Protein AF-A0A2G4RF77-F1 (afdb_monomer_lite)

Organism: NCBI:txid65959

Foldseek 3Di:
DVVQLVPQPDPCFKDKDKDWDPDLDDDPPVVVVVVVVVCCLLPPPDDPQQWDKDWDWDNPVVTTMTMMMTTQAGRPPRDGRDSDDCVPCVVVPD

Sequence (94 aa):
VRELIDASPYAKKYTSGVLSFAEAELPPGQREQIMASFERVLMPGLDKDQYSILWVEHTDKGRLELNFLIPNTELLTGKRLQPYYDRADRPRID

pLDDT: mean 91.81, std 5.94, range [57.75, 97.5]

InterPro domains:
  IPR005094 MobA/VirD2-like, nuclease domain [PF03432] (12-87)

Structure (mmCIF, N/CA/C/O backbone):
data_AF-A0A2G4RF77-F1
#
_entry.id   AF-A0A2G4RF77-F1
#
loop_
_atom_site.group_PDB
_atom_site.id
_atom_site.type_symbol
_atom_site.label_atom_id
_atom_site.label_alt_id
_atom_site.label_comp_id
_atom_site.label_asym_id
_atom_site.label_entity_id
_atom_site.label_seq_id
_atom_site.pdbx_PDB_ins_code
_atom_site.Cartn_x
_atom_site.Cartn_y
_atom_site.Cartn_z
_atom_site.occupancy
_atom_site.B_iso_or_equiv
_atom_site.auth_seq_id
_atom_site.auth_comp_id
_atom_site.auth_asym_id
_atom_site.auth_atom_id
_atom_site.pdbx_PDB_model_num
ATOM 1 N N . VAL A 1 1 ? -1.649 -10.145 5.626 1.00 79.94 1 VAL A N 1
ATOM 2 C CA . VAL A 1 1 ? -2.577 -9.234 4.902 1.00 79.94 1 VAL A CA 1
ATOM 3 C C . VAL A 1 1 ? -4.006 -9.763 4.861 1.00 79.94 1 VAL A C 1
ATOM 5 O O . VAL A 1 1 ? -4.852 -9.113 5.449 1.00 79.94 1 VAL A O 1
ATOM 8 N N . ARG A 1 2 ? -4.299 -10.922 4.248 1.00 87.06 2 ARG A N 1
ATOM 9 C CA . ARG A 1 2 ? -5.672 -11.476 4.177 1.00 87.06 2 ARG A CA 1
ATOM 10 C C . ARG A 1 2 ? -6.388 -11.541 5.534 1.00 87.06 2 ARG A C 1
ATOM 12 O O . ARG A 1 2 ? -7.474 -10.997 5.665 1.00 87.06 2 ARG A O 1
ATOM 19 N N . GLU A 1 3 ? -5.741 -12.110 6.546 1.00 89.25 3 GLU A N 1
ATOM 20 C CA . GLU A 1 3 ? -6.308 -12.221 7.901 1.00 89.25 3 GLU A CA 1
ATOM 21 C C . GLU A 1 3 ? -6.653 -10.853 8.517 1.00 89.25 3 GLU A C 1
ATOM 23 O O . GLU A 1 3 ? -7.692 -10.710 9.152 1.00 89.25 3 GLU A O 1
ATOM 28 N N . LEU A 1 4 ? -5.834 -9.823 8.261 1.00 87.62 4 LEU A N 1
ATOM 29 C CA . LEU A 1 4 ? -6.079 -8.450 8.727 1.00 87.62 4 LEU A CA 1
ATOM 30 C C . LEU A 1 4 ? -7.320 -7.832 8.069 1.00 87.62 4 LEU A C 1
ATOM 32 O O . LEU A 1 4 ? -8.059 -7.086 8.704 1.00 87.62 4 LEU A O 1
ATOM 36 N N . ILE A 1 5 ? -7.553 -8.142 6.792 1.00 89.50 5 ILE A N 1
ATOM 37 C CA . ILE A 1 5 ? -8.751 -7.703 6.068 1.00 89.50 5 ILE A CA 1
ATOM 38 C C . ILE A 1 5 ? -9.973 -8.420 6.629 1.00 89.50 5 ILE A C 1
ATOM 40 O O . ILE A 1 5 ? -10.978 -7.779 6.934 1.00 89.50 5 ILE A O 1
ATOM 44 N N . ASP A 1 6 ? -9.890 -9.744 6.762 1.00 89.81 6 ASP A N 1
ATOM 45 C CA . ASP A 1 6 ? -11.009 -10.581 7.184 1.00 89.81 6 ASP A CA 1
ATOM 46 C C . ASP A 1 6 ? -11.473 -10.203 8.599 1.00 89.81 6 ASP A C 1
ATOM 48 O O . ASP A 1 6 ? -12.680 -10.072 8.821 1.00 89.81 6 ASP A O 1
ATOM 52 N N . ALA A 1 7 ? -10.524 -9.905 9.494 1.00 88.31 7 ALA A N 1
ATOM 53 C CA . ALA A 1 7 ? -10.762 -9.454 10.865 1.00 88.31 7 ALA A CA 1
ATOM 54 C C . ALA A 1 7 ? -11.241 -7.993 10.994 1.00 88.31 7 ALA A C 1
ATOM 56 O O . ALA A 1 7 ? -11.644 -7.579 12.082 1.00 88.31 7 ALA A O 1
ATOM 57 N N . SER A 1 8 ? -11.203 -7.190 9.924 1.00 87.50 8 SER A N 1
ATOM 58 C CA . SER A 1 8 ? -11.560 -5.771 10.006 1.00 87.50 8 SER A CA 1
ATOM 59 C C . SER A 1 8 ? -13.057 -5.577 10.308 1.00 87.50 8 SER A C 1
ATOM 61 O O . SER A 1 8 ? -13.902 -6.111 9.577 1.00 87.50 8 SER A O 1
ATOM 63 N N . PRO A 1 9 ? -13.417 -4.763 11.323 1.00 85.94 9 PRO A N 1
ATOM 64 C CA . PRO A 1 9 ? -14.811 -4.475 11.666 1.00 85.94 9 PRO A CA 1
ATOM 65 C C . PRO A 1 9 ? -15.450 -3.418 10.746 1.00 85.94 9 PRO A C 1
ATOM 67 O O . PRO A 1 9 ? -16.636 -3.117 10.871 1.00 85.94 9 PRO A O 1
ATOM 70 N N . TYR A 1 10 ? -14.676 -2.807 9.843 1.00 87.06 10 TYR A N 1
ATOM 71 C CA . TYR A 1 10 ? -15.140 -1.721 8.983 1.00 87.06 10 TYR A CA 1
ATOM 72 C C . TYR A 1 10 ? -15.738 -2.242 7.672 1.00 87.06 10 TYR A C 1
ATOM 74 O O . TYR A 1 10 ? -15.225 -3.180 7.072 1.00 87.06 10 TYR A O 1
ATOM 82 N N . ALA A 1 11 ? -16.776 -1.568 7.157 1.00 87.25 11 ALA A N 1
ATOM 83 C CA . ALA A 1 11 ? -17.392 -1.927 5.873 1.00 87.25 11 ALA A CA 1
ATOM 84 C C . ALA A 1 11 ? -16.389 -1.879 4.702 1.00 87.25 11 ALA A C 1
ATOM 86 O 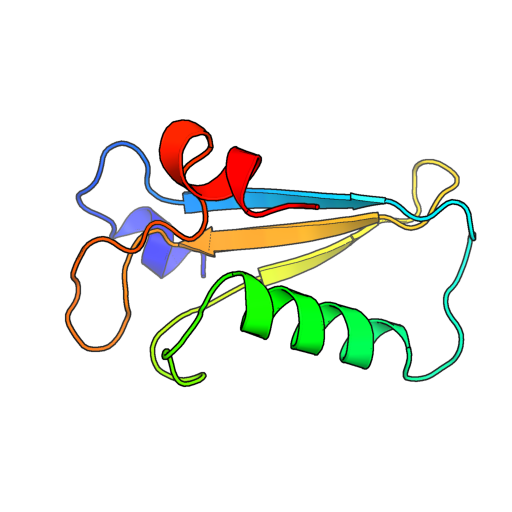O . ALA A 1 11 ? -16.365 -2.768 3.855 1.00 87.25 11 ALA A O 1
ATOM 87 N N . LYS A 1 12 ? -15.517 -0.861 4.675 1.00 89.75 12 LYS A N 1
ATOM 88 C CA . LYS A 1 12 ? -14.404 -0.773 3.720 1.00 89.75 12 LYS A CA 1
ATOM 89 C C . LYS A 1 12 ? -13.143 -1.355 4.360 1.00 89.75 12 LYS A C 1
ATOM 91 O O . LYS A 1 12 ? -12.369 -0.614 4.962 1.00 89.75 12 LYS A O 1
ATOM 96 N N . LYS A 1 13 ? -12.960 -2.669 4.228 1.00 93.25 13 LYS A N 1
ATOM 97 C CA . LYS A 1 13 ? -11.910 -3.443 4.917 1.00 93.25 13 LYS A CA 1
ATOM 98 C C . LYS A 1 13 ? -10.490 -3.192 4.402 1.00 93.25 13 LYS A C 1
ATOM 100 O O . LYS A 1 13 ? -9.531 -3.328 5.154 1.00 93.25 13 LYS A O 1
ATOM 105 N N . TYR A 1 14 ? -10.347 -2.815 3.134 1.00 94.81 14 TYR A N 1
ATOM 106 C CA . TYR A 1 14 ? -9.052 -2.555 2.509 1.00 94.81 14 TYR A CA 1
ATOM 107 C C . TYR A 1 14 ? -9.137 -1.466 1.436 1.00 94.81 14 TYR A C 1
ATOM 109 O O . TYR A 1 14 ? -10.223 -1.060 1.004 1.00 94.81 14 TYR A O 1
ATOM 117 N N . THR A 1 15 ? -7.972 -0.982 1.028 1.00 94.94 15 THR A N 1
ATOM 118 C CA . THR A 1 15 ? -7.750 -0.108 -0.121 1.00 94.94 15 THR A CA 1
ATOM 119 C C . THR A 1 15 ? -6.832 -0.842 -1.089 1.00 94.94 15 THR A C 1
ATOM 121 O O . THR A 1 15 ? -5.816 -1.391 -0.674 1.00 94.94 15 THR A O 1
ATOM 124 N N . SER A 1 16 ? -7.194 -0.882 -2.367 1.00 95.06 16 SER A N 1
ATOM 125 C CA . SER A 1 16 ? -6.374 -1.473 -3.425 1.00 95.06 16 SER A CA 1
ATOM 126 C C . SER A 1 16 ? -6.136 -0.466 -4.537 1.00 95.06 16 SER A C 1
ATOM 128 O O . SER A 1 16 ? -6.966 0.419 -4.758 1.00 95.06 16 SER A O 1
ATOM 130 N N . GLY A 1 17 ? -5.040 -0.632 -5.264 1.00 95.31 17 GLY A N 1
ATOM 131 C CA . GLY A 1 17 ? -4.723 0.176 -6.432 1.00 95.31 17 GLY A CA 1
ATOM 132 C C . GLY A 1 17 ? -3.615 -0.458 -7.259 1.00 95.31 17 GLY A C 1
ATOM 133 O O . GLY A 1 17 ? -3.175 -1.572 -6.977 1.00 95.31 17 GLY A O 1
ATOM 134 N N . VAL A 1 18 ? -3.188 0.254 -8.296 1.00 96.25 18 VAL A N 1
ATOM 135 C CA . VAL A 1 18 ? -2.164 -0.210 -9.230 1.00 96.25 18 VAL A CA 1
ATOM 136 C C . VAL A 1 18 ? -1.267 0.949 -9.638 1.00 96.25 18 VAL A C 1
ATOM 138 O O . VAL A 1 18 ? -1.755 2.041 -9.930 1.00 96.25 18 VAL A O 1
ATOM 141 N N . LEU A 1 19 ? 0.040 0.701 -9.672 1.00 95.75 19 LEU A N 1
ATOM 142 C CA . LEU A 1 19 ? 0.996 1.514 -10.414 1.00 95.75 19 LEU A CA 1
ATOM 143 C C . LEU A 1 19 ? 1.235 0.822 -11.753 1.00 95.75 19 LEU A C 1
ATOM 145 O O . LEU A 1 19 ? 1.758 -0.289 -11.785 1.00 95.75 19 LEU A O 1
ATOM 149 N N . SER A 1 20 ? 0.795 1.447 -12.841 1.00 95.31 20 SER A N 1
ATOM 150 C CA . SER A 1 20 ? 0.962 0.918 -1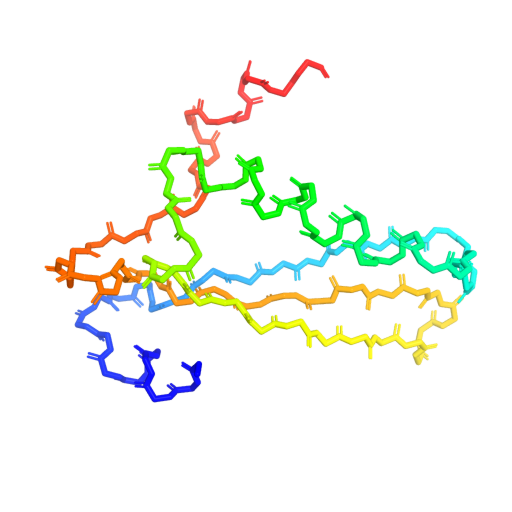4.194 1.00 95.31 20 SER A CA 1
ATOM 151 C C . SER A 1 20 ? 2.084 1.672 -14.891 1.00 95.31 20 SER A C 1
ATOM 153 O O . SER A 1 20 ? 2.046 2.899 -14.958 1.00 95.31 20 SER A O 1
ATOM 155 N N . PHE A 1 21 ? 3.044 0.938 -15.438 1.00 94.81 21 PHE A N 1
ATOM 156 C CA . PHE A 1 21 ? 4.201 1.492 -16.134 1.00 94.81 21 PHE A CA 1
ATOM 157 C C . PHE A 1 21 ? 4.024 1.337 -17.641 1.00 94.81 21 PHE A C 1
ATOM 159 O O . PHE A 1 21 ? 3.343 0.420 -18.104 1.00 94.81 21 PHE A O 1
ATOM 166 N N . ALA A 1 22 ? 4.594 2.266 -18.406 1.00 91.38 22 ALA A N 1
ATOM 167 C CA . ALA A 1 22 ? 4.644 2.142 -19.861 1.00 91.38 22 ALA A CA 1
ATOM 168 C C . ALA A 1 22 ? 5.755 1.167 -20.278 1.00 91.38 22 ALA A C 1
ATOM 170 O O . ALA A 1 22 ? 5.647 0.474 -21.287 1.00 91.38 22 ALA A O 1
ATOM 171 N N . GLU A 1 23 ? 6.813 1.111 -19.478 1.00 88.81 23 GLU A N 1
ATOM 172 C CA . GLU A 1 23 ? 7.937 0.207 -19.603 1.00 88.81 23 GLU A CA 1
ATOM 173 C C . GLU A 1 23 ? 7.519 -1.236 -19.281 1.00 88.81 23 GLU A C 1
ATOM 175 O O . GLU A 1 23 ? 6.732 -1.497 -18.367 1.00 88.81 23 GLU A O 1
ATOM 180 N N . ALA A 1 24 ? 8.068 -2.193 -20.032 1.00 87.00 24 ALA A N 1
ATOM 181 C CA . ALA A 1 24 ? 7.822 -3.616 -19.801 1.00 87.00 24 ALA A CA 1
ATOM 182 C C . ALA A 1 24 ? 8.530 -4.133 -18.538 1.00 87.00 24 ALA A C 1
ATOM 184 O O . ALA A 1 24 ? 8.036 -5.049 -17.888 1.00 87.00 24 ALA A O 1
ATOM 185 N N . GLU A 1 25 ? 9.670 -3.533 -18.189 1.00 88.38 25 GLU A N 1
ATOM 186 C CA . GLU A 1 25 ? 10.478 -3.880 -17.023 1.00 88.38 25 GLU A CA 1
ATOM 187 C C . GLU A 1 25 ? 11.096 -2.619 -16.414 1.00 88.38 25 GLU A C 1
ATOM 189 O O . GLU A 1 25 ? 11.336 -1.628 -17.108 1.00 88.38 25 GLU A O 1
ATOM 194 N N . LEU A 1 26 ? 11.381 -2.671 -15.112 1.00 92.12 26 LEU A N 1
ATOM 195 C CA . LEU A 1 26 ? 12.093 -1.613 -14.402 1.00 92.12 26 LEU A CA 1
ATOM 196 C C . LEU A 1 26 ? 13.572 -1.984 -14.231 1.00 92.12 26 LEU A C 1
ATOM 198 O O . LEU A 1 26 ? 13.882 -3.145 -13.952 1.00 92.12 26 LEU A O 1
ATOM 202 N N . PRO A 1 27 ? 14.487 -1.003 -14.313 1.00 94.62 27 PRO A N 1
ATOM 203 C CA . PRO A 1 27 ? 15.866 -1.148 -13.875 1.00 94.62 27 PRO A CA 1
ATOM 204 C C . PRO A 1 27 ? 16.003 -1.815 -12.494 1.00 94.62 27 PRO A C 1
ATOM 206 O O . PRO A 1 27 ? 15.169 -1.585 -11.606 1.00 94.62 27 PRO A O 1
ATOM 209 N N . PRO A 1 28 ? 17.077 -2.596 -12.267 1.00 92.56 28 PRO A N 1
ATOM 210 C CA . PRO A 1 28 ? 17.323 -3.237 -10.979 1.00 92.56 28 PRO A CA 1
ATOM 211 C C . PRO A 1 28 ? 17.280 -2.236 -9.817 1.00 92.56 28 PRO A C 1
ATOM 213 O O . PRO A 1 28 ? 17.914 -1.183 -9.869 1.00 92.56 28 PRO A O 1
ATOM 216 N N . GLY A 1 29 ? 16.534 -2.559 -8.759 1.00 93.62 29 GLY A N 1
ATOM 217 C CA . GLY A 1 29 ? 16.401 -1.715 -7.567 1.00 93.62 29 GLY A CA 1
ATOM 218 C C . GLY A 1 29 ? 15.392 -0.566 -7.688 1.00 93.62 29 GLY A C 1
ATOM 219 O O . GLY A 1 29 ? 15.000 0.007 -6.669 1.00 93.62 29 GLY A O 1
ATOM 220 N N . GLN A 1 30 ? 14.944 -0.207 -8.897 1.00 95.56 30 GLN A N 1
ATOM 221 C CA . GLN A 1 30 ? 13.996 0.897 -9.076 1.00 95.56 30 GLN A CA 1
ATOM 222 C C . GLN A 1 30 ? 12.594 0.527 -8.579 1.00 95.56 30 GLN A C 1
ATOM 224 O O . GLN A 1 30 ? 11.901 1.371 -8.010 1.00 95.56 30 GLN A O 1
ATOM 229 N N . ARG A 1 31 ? 12.195 -0.741 -8.732 1.00 94.81 31 ARG A N 1
ATOM 230 C CA . ARG A 1 31 ? 10.927 -1.266 -8.208 1.00 94.81 31 ARG A CA 1
ATOM 231 C C . ARG A 1 31 ? 10.808 -1.009 -6.706 1.00 94.81 31 ARG A C 1
ATOM 233 O O . ARG A 1 31 ? 9.830 -0.424 -6.248 1.00 94.81 31 ARG A O 1
ATOM 240 N N . GLU A 1 32 ? 11.823 -1.406 -5.949 1.00 95.69 32 GLU A N 1
ATOM 241 C CA . GLU A 1 32 ? 11.849 -1.301 -4.492 1.00 95.69 32 GLU A CA 1
ATOM 242 C C . GLU A 1 32 ? 11.843 0.167 -4.046 1.00 95.69 32 GLU A C 1
ATOM 244 O O . GLU A 1 32 ? 11.156 0.523 -3.087 1.00 95.69 32 GLU A O 1
ATOM 249 N N . GLN A 1 33 ? 12.546 1.042 -4.774 1.00 97.00 33 GLN A N 1
ATOM 250 C CA . GLN A 1 33 ? 12.532 2.486 -4.524 1.00 97.00 33 GLN A CA 1
ATOM 251 C C . GLN A 1 33 ? 11.151 3.102 -4.760 1.00 97.00 33 GLN A C 1
ATOM 253 O O . GLN A 1 33 ? 10.694 3.903 -3.942 1.00 97.00 33 GLN A O 1
ATOM 258 N N . ILE A 1 34 ? 10.471 2.719 -5.844 1.00 96.38 34 ILE A N 1
ATOM 259 C CA . ILE A 1 34 ? 9.117 3.190 -6.146 1.00 96.38 34 ILE A CA 1
ATOM 260 C C . ILE A 1 34 ? 8.139 2.715 -5.073 1.00 96.38 34 ILE A C 1
ATOM 262 O O . ILE A 1 34 ? 7.410 3.538 -4.527 1.00 96.38 34 ILE A O 1
ATOM 266 N N . MET A 1 35 ? 8.158 1.425 -4.721 1.00 96.62 35 MET A N 1
ATOM 267 C CA . MET A 1 35 ? 7.304 0.863 -3.668 1.00 96.62 35 MET A CA 1
ATOM 268 C C . MET A 1 35 ? 7.529 1.577 -2.328 1.00 96.62 35 MET A C 1
ATOM 270 O O . MET A 1 35 ? 6.576 2.034 -1.697 1.00 96.62 35 MET A O 1
ATOM 274 N N . ALA A 1 36 ? 8.789 1.770 -1.925 1.00 95.38 36 ALA A N 1
ATOM 275 C CA . ALA A 1 36 ? 9.128 2.456 -0.681 1.00 95.38 36 ALA A CA 1
ATOM 276 C C . ALA A 1 36 ? 8.704 3.935 -0.676 1.00 95.38 36 ALA A C 1
ATOM 278 O O . ALA A 1 36 ? 8.186 4.422 0.333 1.00 95.38 36 ALA A O 1
ATOM 279 N N . SER A 1 37 ? 8.913 4.647 -1.788 1.00 94.81 37 SER A N 1
ATOM 280 C CA . SER A 1 37 ? 8.485 6.040 -1.956 1.00 94.81 37 SER A CA 1
ATOM 281 C C . SER A 1 37 ? 6.963 6.161 -1.898 1.00 94.81 37 SER A C 1
ATOM 283 O O . SER A 1 37 ? 6.429 6.977 -1.148 1.00 94.81 37 SER A O 1
ATOM 285 N N . PHE A 1 38 ? 6.261 5.286 -2.619 1.00 95.00 38 PHE A N 1
ATOM 286 C CA . PHE A 1 38 ? 4.805 5.249 -2.658 1.00 95.00 38 PHE A CA 1
ATOM 287 C C . PHE A 1 38 ? 4.202 5.009 -1.271 1.00 95.00 38 PHE A C 1
ATOM 289 O O . PHE A 1 38 ? 3.312 5.742 -0.842 1.00 95.00 38 PHE A O 1
ATOM 296 N N . GLU A 1 39 ? 4.731 4.035 -0.528 1.00 94.94 39 GLU A N 1
ATOM 297 C CA . GLU A 1 39 ? 4.289 3.763 0.840 1.00 94.94 39 GLU A CA 1
ATOM 298 C C . GLU A 1 39 ? 4.523 4.957 1.773 1.00 94.94 39 GLU A C 1
ATOM 300 O O . GLU A 1 39 ? 3.652 5.273 2.579 1.00 94.94 39 GLU A O 1
ATOM 305 N N . ARG A 1 40 ? 5.651 5.670 1.640 1.00 91.94 40 ARG A N 1
ATOM 306 C CA . ARG A 1 40 ? 5.933 6.874 2.440 1.00 91.94 40 ARG A CA 1
ATOM 307 C C . ARG A 1 40 ? 4.943 8.007 2.158 1.00 91.94 40 ARG A C 1
ATOM 309 O O . ARG A 1 40 ? 4.578 8.724 3.084 1.00 91.94 40 ARG A O 1
ATOM 316 N N . VAL A 1 41 ? 4.525 8.173 0.903 1.00 90.44 41 VAL A N 1
ATOM 317 C CA . VAL A 1 41 ? 3.547 9.202 0.516 1.00 90.44 41 VAL A CA 1
ATOM 318 C C . VAL A 1 41 ? 2.150 8.865 1.037 1.00 90.44 41 VAL A C 1
ATOM 320 O O . VAL A 1 41 ? 1.471 9.750 1.547 1.00 90.44 41 VAL A O 1
ATOM 323 N N . LEU A 1 42 ? 1.723 7.601 0.947 1.00 90.62 42 LEU A N 1
ATOM 324 C CA . LEU A 1 42 ? 0.399 7.178 1.424 1.00 90.62 42 LEU A CA 1
ATOM 325 C C . LEU A 1 42 ? 0.288 7.067 2.948 1.00 90.62 42 LEU A C 1
ATOM 327 O O . LEU A 1 42 ? -0.818 7.127 3.481 1.00 90.62 42 LEU A O 1
ATOM 331 N N . MET A 1 43 ? 1.408 6.878 3.647 1.00 92.38 43 MET A N 1
ATOM 332 C CA . MET A 1 43 ? 1.444 6.645 5.093 1.00 92.38 43 MET A CA 1
ATOM 333 C C . MET A 1 43 ? 2.263 7.718 5.823 1.00 92.38 43 MET A C 1
ATOM 335 O O . MET A 1 43 ? 3.234 7.389 6.513 1.00 92.38 43 MET A O 1
ATOM 339 N N . PRO A 1 44 ? 1.924 9.015 5.679 1.00 88.94 44 PRO A N 1
ATOM 340 C CA . PRO A 1 44 ? 2.713 10.076 6.282 1.00 88.94 44 PRO A CA 1
ATOM 341 C C . PRO A 1 44 ? 2.676 9.964 7.810 1.00 88.94 44 PRO A C 1
ATOM 343 O O . PRO A 1 44 ? 1.610 9.964 8.423 1.00 88.94 44 PRO A O 1
ATOM 346 N N . GLY A 1 45 ? 3.858 9.892 8.424 1.00 91.31 45 GLY A N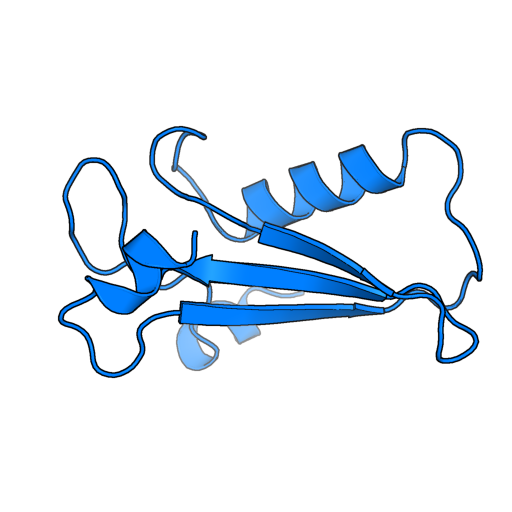 1
ATOM 347 C CA . GLY A 1 45 ? 4.007 9.821 9.880 1.00 91.31 45 GLY A CA 1
ATOM 348 C C . GLY A 1 45 ? 3.712 8.453 10.500 1.00 91.31 45 GLY A C 1
ATOM 349 O O . GLY A 1 45 ? 3.575 8.393 11.718 1.00 91.31 45 GLY A O 1
ATOM 350 N N . LEU A 1 46 ? 3.608 7.386 9.698 1.00 95.44 46 LEU A N 1
ATOM 351 C CA . LEU A 1 46 ? 3.508 6.014 10.196 1.00 95.44 46 LEU A CA 1
ATOM 352 C C . LEU A 1 46 ? 4.804 5.240 9.956 1.00 95.44 46 LEU A C 1
ATOM 354 O O . LEU A 1 46 ? 5.363 5.258 8.853 1.00 95.44 46 LEU A O 1
ATOM 358 N N . ASP A 1 47 ? 5.222 4.495 10.971 1.00 95.94 47 ASP A N 1
ATOM 359 C CA . ASP A 1 47 ? 6.324 3.544 10.877 1.00 95.94 47 ASP A CA 1
ATOM 360 C C . ASP A 1 47 ? 5.880 2.223 10.220 1.00 95.94 47 ASP A C 1
ATOM 362 O O . ASP A 1 47 ? 4.692 1.922 10.079 1.00 95.94 47 ASP A O 1
ATOM 366 N N . LYS A 1 48 ? 6.843 1.421 9.746 1.00 93.81 48 LYS A N 1
ATOM 367 C CA . LYS A 1 48 ? 6.563 0.192 8.972 1.00 93.81 48 LYS A CA 1
ATOM 368 C C . LYS A 1 48 ? 5.820 -0.894 9.750 1.00 93.81 48 LYS A C 1
ATOM 370 O O . LYS A 1 48 ? 5.229 -1.769 9.128 1.00 93.81 48 LYS A O 1
ATOM 375 N N . ASP A 1 49 ? 5.858 -0.863 11.073 1.00 96.56 49 ASP A N 1
ATOM 376 C CA . ASP A 1 49 ? 5.127 -1.774 11.956 1.00 96.56 49 ASP A CA 1
ATOM 377 C C . ASP A 1 49 ? 3.668 -1.344 12.194 1.00 96.56 49 ASP A C 1
ATOM 379 O O . ASP A 1 49 ? 2.877 -2.122 12.724 1.00 96.56 49 ASP A O 1
ATOM 383 N N . GLN A 1 50 ? 3.285 -0.144 11.747 1.00 96.88 50 GLN A N 1
ATOM 384 C CA . GLN A 1 50 ? 1.947 0.428 11.920 1.00 96.88 50 GLN A CA 1
ATOM 385 C C . GLN A 1 50 ? 0.977 0.104 10.780 1.00 96.88 50 GLN A C 1
ATOM 387 O O . GLN A 1 50 ? -0.231 0.314 10.903 1.00 96.88 50 GLN A O 1
ATOM 392 N N . TYR A 1 51 ? 1.466 -0.414 9.655 1.00 96.44 51 TYR A N 1
ATOM 393 C CA . TYR A 1 51 ? 0.632 -0.769 8.509 1.00 96.44 51 TYR A CA 1
ATOM 394 C C . TYR A 1 51 ? 1.151 -2.012 7.796 1.00 96.44 51 TYR A C 1
ATOM 396 O O . TYR A 1 51 ? 2.277 -2.459 7.978 1.00 96.44 51 TYR A O 1
ATOM 404 N N . SER A 1 52 ? 0.295 -2.589 6.957 1.00 96.12 52 SER A N 1
ATOM 405 C CA . SER A 1 52 ? 0.658 -3.701 6.089 1.00 96.12 52 SER A CA 1
ATOM 406 C C . SER A 1 52 ? 0.250 -3.378 4.661 1.00 96.12 52 SER A C 1
ATOM 408 O O . SER A 1 52 ? -0.797 -2.775 4.428 1.00 96.12 52 SER A O 1
ATOM 410 N N . ILE A 1 53 ? 1.061 -3.802 3.703 1.00 96.75 53 ILE A N 1
ATOM 411 C CA . ILE A 1 53 ? 0.761 -3.706 2.281 1.00 96.75 53 ILE A CA 1
ATOM 412 C C . ILE A 1 53 ? 1.208 -4.995 1.601 1.00 96.75 53 ILE A C 1
ATOM 414 O O . ILE A 1 53 ? 2.278 -5.532 1.885 1.00 96.75 53 ILE A O 1
ATOM 418 N N . LEU A 1 54 ? 0.355 -5.526 0.735 1.00 97.06 54 LEU A N 1
ATOM 419 C CA . LEU A 1 54 ? 0.710 -6.592 -0.190 1.00 97.06 54 LEU A CA 1
ATOM 420 C C . LEU A 1 54 ? 0.987 -5.958 -1.543 1.00 97.06 54 LEU A C 1
ATOM 422 O O . LEU A 1 54 ? 0.125 -5.240 -2.040 1.00 97.06 54 LEU A O 1
ATOM 426 N N . TRP A 1 55 ? 2.130 -6.281 -2.136 1.00 97.50 55 TRP A N 1
ATOM 427 C CA . TRP A 1 55 ? 2.458 -5.946 -3.515 1.00 97.50 55 TRP A CA 1
ATOM 428 C C . TRP A 1 55 ? 2.391 -7.196 -4.386 1.00 97.50 55 TRP A C 1
ATOM 430 O O . TRP A 1 55 ? 2.861 -8.261 -3.983 1.00 97.50 55 TRP A O 1
ATOM 440 N N . VAL A 1 56 ? 1.804 -7.062 -5.572 1.00 96.12 56 VAL A N 1
ATOM 441 C CA . VAL A 1 56 ? 1.713 -8.119 -6.581 1.00 96.12 56 VAL A CA 1
ATOM 442 C C . VAL A 1 56 ? 2.115 -7.532 -7.926 1.00 96.12 56 VAL A C 1
ATOM 444 O O . VAL A 1 56 ? 1.511 -6.571 -8.400 1.00 96.12 56 VAL A O 1
ATOM 447 N N . GLU A 1 57 ? 3.140 -8.115 -8.534 1.00 95.19 57 GLU A N 1
ATOM 448 C CA . GLU A 1 57 ? 3.588 -7.748 -9.873 1.00 95.19 57 GLU A CA 1
ATOM 449 C C . GLU A 1 57 ? 2.815 -8.539 -10.928 1.00 95.19 57 GLU A C 1
ATOM 451 O O . GLU A 1 57 ? 2.750 -9.767 -10.865 1.00 95.19 57 GLU A O 1
ATOM 456 N N . HIS A 1 58 ? 2.249 -7.831 -11.900 1.00 94.69 58 HIS A N 1
ATOM 457 C CA . HIS A 1 58 ? 1.583 -8.393 -13.066 1.00 94.69 58 HIS A CA 1
ATOM 458 C C . HIS A 1 58 ? 2.279 -7.915 -14.345 1.00 94.69 58 HIS A C 1
ATOM 460 O O . HIS A 1 58 ? 2.598 -6.733 -14.484 1.00 94.69 58 HIS A O 1
ATOM 466 N N . THR A 1 59 ? 2.474 -8.832 -15.291 1.00 93.25 59 THR A N 1
ATOM 467 C CA . THR A 1 59 ? 3.057 -8.567 -16.622 1.00 93.25 59 THR A CA 1
ATOM 468 C C . THR A 1 59 ? 2.207 -9.146 -17.760 1.00 93.25 59 THR A C 1
ATOM 470 O O . THR A 1 59 ? 2.528 -8.997 -18.938 1.00 93.25 59 THR A O 1
ATOM 473 N N . ASP A 1 60 ? 1.069 -9.765 -17.432 1.00 89.88 60 ASP A N 1
ATOM 474 C CA . ASP A 1 60 ? 0.187 -10.503 -18.343 1.00 89.88 60 ASP A CA 1
ATOM 475 C C . ASP A 1 60 ? -0.521 -9.617 -19.381 1.00 89.88 60 ASP A C 1
ATOM 477 O O . ASP A 1 60 ? -0.999 -10.106 -20.403 1.00 89.88 60 ASP A O 1
ATOM 481 N N . LYS A 1 61 ? -0.559 -8.300 -19.152 1.00 84.12 61 LYS A N 1
ATOM 482 C CA . LYS A 1 61 ? -1.249 -7.320 -20.008 1.00 84.12 61 LYS A CA 1
ATOM 483 C C . LYS A 1 61 ? -0.316 -6.556 -20.949 1.00 84.12 61 LYS A C 1
ATOM 485 O O . LYS A 1 61 ? -0.688 -5.488 -21.437 1.00 84.12 61 LYS A O 1
ATOM 490 N N . GLY A 1 62 ? 0.898 -7.064 -21.167 1.00 85.50 62 GLY A N 1
ATOM 491 C CA . GLY A 1 62 ? 1.903 -6.425 -22.025 1.00 85.50 62 GLY A CA 1
ATOM 492 C C . GLY A 1 62 ? 2.491 -5.134 -21.448 1.00 85.50 62 GLY A C 1
ATOM 493 O O . GLY A 1 62 ? 3.088 -4.352 -22.180 1.00 85.50 62 GLY A O 1
ATOM 494 N N . ARG A 1 63 ? 2.298 -4.901 -20.148 1.00 91.00 63 ARG A N 1
ATOM 495 C CA . ARG A 1 63 ? 2.870 -3.794 -19.380 1.00 91.00 63 ARG A CA 1
ATOM 496 C C . ARG A 1 63 ? 3.104 -4.247 -17.949 1.00 91.00 63 ARG A C 1
ATOM 498 O O . ARG A 1 63 ? 2.392 -5.135 -17.473 1.00 91.00 63 ARG A O 1
ATOM 505 N N . LEU A 1 64 ? 4.049 -3.610 -17.272 1.00 94.56 64 LEU A N 1
ATOM 506 C CA . LEU A 1 64 ? 4.281 -3.848 -15.859 1.00 94.56 64 LEU A CA 1
ATOM 507 C C . LEU A 1 64 ? 3.209 -3.142 -15.016 1.00 94.56 64 LEU A C 1
ATOM 509 O O . LEU A 1 64 ? 2.992 -1.935 -15.132 1.00 94.56 64 LEU A O 1
ATOM 513 N N . GLU A 1 65 ? 2.559 -3.894 -14.133 1.00 96.44 65 GLU A N 1
ATOM 514 C CA . GLU A 1 65 ? 1.630 -3.385 -13.126 1.00 96.44 65 GLU A CA 1
ATOM 515 C C . GLU A 1 65 ? 2.082 -3.837 -11.731 1.00 96.44 65 GLU A C 1
ATOM 517 O O . GLU A 1 65 ? 2.130 -5.031 -11.440 1.00 96.44 65 GLU A O 1
ATOM 522 N N . LEU A 1 66 ? 2.350 -2.889 -10.833 1.00 97.12 66 LEU A N 1
ATOM 523 C CA . LEU A 1 66 ? 2.528 -3.155 -9.406 1.00 97.12 66 LEU A CA 1
ATOM 524 C C . LEU A 1 66 ? 1.194 -2.901 -8.705 1.00 97.12 66 LEU A C 1
ATOM 526 O O . LEU A 1 66 ? 0.844 -1.769 -8.363 1.00 97.12 66 LEU A O 1
ATOM 530 N N . ASN A 1 67 ? 0.415 -3.965 -8.543 1.00 96.94 67 ASN A N 1
ATOM 531 C CA . ASN A 1 67 ? -0.840 -3.933 -7.809 1.00 96.94 67 ASN A CA 1
ATOM 532 C C . ASN A 1 67 ? -0.548 -3.956 -6.311 1.00 96.94 67 ASN A C 1
ATOM 534 O O . ASN A 1 67 ? 0.372 -4.641 -5.862 1.00 96.94 67 ASN A O 1
ATOM 538 N N . PHE A 1 68 ? -1.355 -3.244 -5.532 1.00 97.12 68 PHE A N 1
ATOM 539 C CA . PHE A 1 68 ? -1.225 -3.240 -4.085 1.00 97.12 68 PHE A CA 1
ATOM 540 C C . PHE A 1 68 ? -2.552 -3.401 -3.365 1.00 97.12 68 PHE A C 1
ATOM 542 O O . PHE A 1 68 ? -3.620 -3.039 -3.867 1.00 97.12 68 PHE A O 1
ATOM 549 N N . LEU A 1 69 ? -2.459 -3.904 -2.137 1.00 96.56 69 LEU A N 1
ATOM 550 C CA . LEU A 1 69 ? -3.570 -3.991 -1.209 1.00 96.56 69 LEU A CA 1
ATOM 551 C C . LEU A 1 69 ? -3.122 -3.621 0.204 1.00 96.56 69 LEU A C 1
ATOM 553 O O . LEU A 1 69 ? -2.167 -4.186 0.729 1.00 96.56 69 LEU A O 1
ATOM 557 N N . ILE A 1 70 ? -3.870 -2.723 0.838 1.00 96.31 70 ILE A N 1
ATOM 558 C CA . ILE A 1 70 ? -3.618 -2.188 2.175 1.00 96.31 70 ILE A CA 1
ATOM 559 C C . ILE A 1 70 ? -4.856 -2.439 3.049 1.00 96.31 70 ILE A C 1
ATOM 561 O O . ILE A 1 70 ? -5.932 -1.934 2.714 1.00 96.31 70 ILE A O 1
ATOM 565 N N . PRO A 1 71 ? -4.765 -3.186 4.163 1.00 96.12 71 PRO A N 1
ATOM 566 C CA . PRO A 1 71 ? -5.838 -3.251 5.152 1.00 96.12 71 PRO A CA 1
ATOM 567 C C . PRO A 1 71 ? -6.129 -1.864 5.745 1.00 96.12 71 PRO A C 1
ATOM 569 O O . PRO A 1 71 ? -5.214 -1.130 6.105 1.00 96.12 71 PRO A O 1
ATOM 572 N N . ASN A 1 72 ? -7.404 -1.504 5.897 1.00 95.81 72 ASN A N 1
ATOM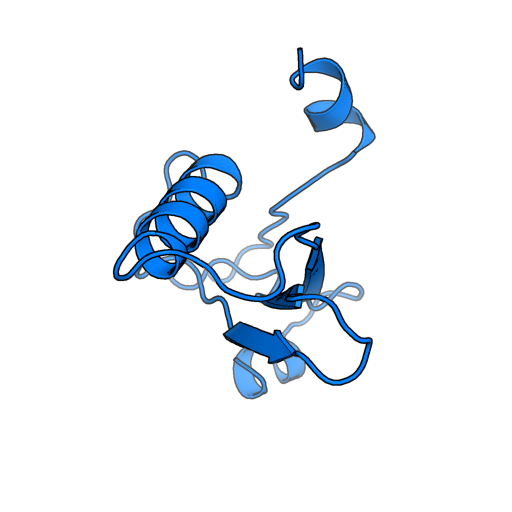 573 C CA . ASN A 1 72 ? -7.819 -0.188 6.408 1.00 95.81 72 ASN A CA 1
ATOM 574 C C . ASN A 1 72 ? -7.832 -0.128 7.948 1.00 95.81 72 ASN A C 1
ATOM 576 O O . ASN A 1 72 ? -8.739 0.444 8.564 1.00 95.81 72 ASN A O 1
ATOM 580 N N . THR A 1 73 ? -6.819 -0.727 8.567 1.00 95.25 73 THR A N 1
ATOM 581 C CA . THR A 1 73 ? -6.620 -0.784 10.014 1.00 95.25 73 THR A CA 1
ATOM 582 C C . THR A 1 73 ? -5.150 -0.510 10.314 1.00 95.25 73 THR A C 1
ATOM 584 O O . THR A 1 73 ? -4.278 -1.172 9.755 1.00 95.25 73 THR A O 1
ATOM 587 N N . GLU A 1 74 ? -4.883 0.462 11.183 1.00 95.50 74 GLU A N 1
ATOM 588 C CA . GLU A 1 74 ? -3.543 0.719 11.715 1.00 95.50 74 GLU A CA 1
ATOM 589 C C . GLU A 1 74 ? -3.229 -0.352 12.770 1.00 95.50 74 GLU A C 1
ATOM 591 O O . GLU A 1 74 ? -4.077 -0.685 13.604 1.00 95.50 74 GLU A O 1
ATOM 596 N N . LEU A 1 75 ? -2.048 -0.961 12.672 1.00 95.38 75 LEU A N 1
ATOM 597 C CA . LEU A 1 75 ? -1.756 -2.248 13.305 1.00 95.38 75 LEU A CA 1
ATOM 598 C C . LEU A 1 75 ? -1.534 -2.156 14.815 1.00 95.38 75 LEU A C 1
ATOM 600 O O . LEU A 1 75 ? -1.864 -3.111 15.517 1.00 95.38 75 LEU A O 1
ATOM 604 N N . LEU A 1 76 ? -1.008 -1.040 15.327 1.00 96.25 76 LEU A N 1
ATOM 605 C CA . LEU A 1 76 ? -0.697 -0.914 16.753 1.00 96.25 76 LEU A CA 1
ATOM 606 C C . LEU A 1 76 ? -1.916 -0.499 17.581 1.00 96.25 76 LEU A C 1
ATOM 608 O O . LEU A 1 76 ? -2.117 -0.967 18.699 1.00 96.25 76 LEU A O 1
ATOM 612 N N . THR A 1 77 ? -2.746 0.386 17.039 1.00 94.94 77 THR A N 1
ATOM 613 C CA . THR A 1 77 ? -3.912 0.963 17.719 1.00 94.94 77 THR A CA 1
ATOM 614 C C . THR A 1 77 ? -5.219 0.266 17.356 1.00 94.94 77 THR A C 1
ATOM 616 O O . THR A 1 77 ? -6.227 0.480 18.032 1.00 94.94 77 THR A O 1
ATOM 619 N N . GLY A 1 78 ? -5.245 -0.508 16.266 1.00 93.31 78 GLY A N 1
ATOM 620 C CA . GLY A 1 78 ? -6.455 -1.132 15.724 1.00 93.31 78 GLY A CA 1
ATOM 621 C C . GLY A 1 78 ? -7.467 -0.135 15.147 1.00 93.31 78 GLY A C 1
ATOM 622 O O . GLY A 1 78 ? -8.572 -0.526 14.761 1.00 93.31 78 GLY A O 1
ATOM 623 N N . LYS A 1 79 ? -7.129 1.160 15.094 1.00 94.12 79 LYS A N 1
ATOM 624 C CA . LYS A 1 79 ? -8.015 2.204 14.572 1.00 94.12 79 LYS A CA 1
ATOM 625 C C . LYS A 1 79 ? -8.088 2.146 13.053 1.00 94.12 79 LYS A C 1
ATOM 627 O O . LYS A 1 79 ? -7.236 1.576 12.375 1.00 94.12 79 LYS A O 1
ATOM 632 N N . ARG A 1 80 ? -9.118 2.790 12.506 1.00 93.44 80 ARG A N 1
ATOM 633 C CA . ARG A 1 80 ? -9.295 2.913 11.062 1.00 93.44 80 ARG A CA 1
ATOM 634 C C . ARG A 1 80 ? -8.110 3.641 10.432 1.00 93.44 80 ARG A C 1
ATOM 636 O O . ARG A 1 80 ? -7.848 4.793 10.770 1.00 93.44 80 ARG A O 1
ATOM 643 N N . LEU A 1 81 ? -7.485 2.988 9.461 1.00 93.62 81 LEU A N 1
ATOM 644 C CA . LEU A 1 81 ? -6.508 3.587 8.562 1.00 93.62 81 LEU A CA 1
ATOM 645 C C . LEU A 1 81 ? -7.185 3.863 7.223 1.00 93.62 81 LEU A C 1
ATOM 647 O O . LEU A 1 81 ? -7.820 2.982 6.643 1.00 93.62 81 LEU A O 1
ATOM 651 N N . GLN A 1 82 ? -7.072 5.091 6.731 1.00 91.62 82 GLN A N 1
ATOM 652 C CA . GLN A 1 82 ? -7.550 5.462 5.405 1.00 91.62 82 GLN A CA 1
ATOM 653 C C . GLN A 1 82 ? -6.378 6.057 4.619 1.00 91.62 82 GLN A C 1
ATOM 655 O O . GLN A 1 82 ? -6.133 7.251 4.752 1.00 91.62 82 GLN A O 1
ATOM 660 N N . PRO A 1 83 ? -5.666 5.242 3.815 1.00 90.94 83 PRO A N 1
ATOM 661 C CA . PRO A 1 83 ? -4.439 5.673 3.133 1.00 90.94 83 PRO A CA 1
ATOM 662 C C . PRO A 1 83 ? -4.656 6.806 2.126 1.00 90.94 83 PRO A C 1
ATOM 664 O O . PRO A 1 83 ? -3.744 7.559 1.821 1.00 90.94 83 PRO A O 1
ATOM 667 N N . TYR A 1 84 ? -5.868 6.900 1.576 1.00 87.50 84 TYR A N 1
ATOM 668 C CA . TYR A 1 84 ? -6.249 7.947 0.640 1.00 87.50 84 TYR A CA 1
ATOM 669 C C . TYR A 1 84 ? -7.719 8.320 0.816 1.00 87.50 84 TYR A C 1
ATOM 671 O O . TYR A 1 84 ? -8.613 7.460 0.903 1.00 87.50 84 TYR A O 1
ATOM 679 N N . TYR A 1 85 ? -7.983 9.619 0.833 1.00 87.75 85 TYR A N 1
ATOM 680 C CA . TYR A 1 85 ? -9.309 10.199 0.819 1.00 87.75 85 TYR A CA 1
ATOM 681 C C . TYR A 1 85 ? -9.379 11.305 -0.234 1.00 87.75 85 TYR A C 1
ATOM 683 O O . TYR A 1 85 ? -9.053 12.459 0.030 1.00 87.75 85 TYR A O 1
ATOM 691 N N . ASP A 1 86 ? -9.877 10.937 -1.418 1.00 85.00 86 ASP A N 1
ATOM 692 C CA . ASP A 1 86 ? -9.943 11.777 -2.625 1.00 85.00 86 ASP A CA 1
ATOM 693 C C . ASP A 1 86 ? -10.305 13.243 -2.354 1.00 85.00 86 ASP A C 1
ATOM 695 O O . ASP A 1 86 ? -9.557 14.146 -2.712 1.00 85.00 86 ASP A O 1
ATOM 699 N N . ARG A 1 87 ? -11.392 13.496 -1.618 1.00 87.81 87 ARG A N 1
ATOM 700 C CA . ARG A 1 87 ? -11.856 14.860 -1.331 1.00 87.81 87 ARG A CA 1
ATOM 701 C C . ARG A 1 87 ? -10.809 15.735 -0.625 1.00 87.81 87 ARG A C 1
ATOM 703 O O . ARG A 1 87 ? -10.814 16.944 -0.834 1.00 87.81 87 ARG A O 1
ATOM 710 N N . ALA A 1 88 ? -9.981 15.158 0.241 1.00 87.56 88 ALA A N 1
ATOM 711 C CA . ALA A 1 88 ? -8.965 15.890 0.997 1.00 87.56 88 ALA A CA 1
ATOM 712 C C . ALA A 1 88 ? -7.582 15.843 0.336 1.00 87.56 88 ALA A C 1
ATOM 714 O O . ALA A 1 88 ? -6.828 16.806 0.451 1.00 87.56 88 ALA A O 1
ATOM 715 N N . ASP A 1 89 ? -7.260 14.739 -0.337 1.00 86.00 89 ASP A N 1
ATOM 716 C CA . ASP A 1 89 ? -5.911 14.479 -0.839 1.00 86.00 89 ASP A CA 1
ATOM 717 C C . ASP A 1 89 ?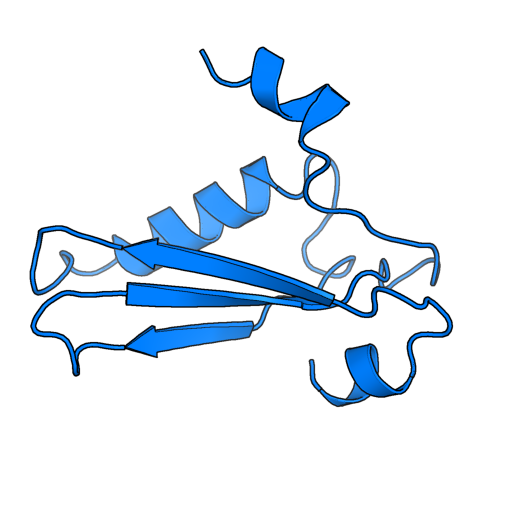 -5.731 14.875 -2.305 1.00 86.00 89 ASP A C 1
ATOM 719 O O . ASP A 1 89 ? -4.645 15.299 -2.683 1.00 86.00 89 ASP A O 1
ATOM 723 N N . ARG A 1 90 ? -6.784 14.823 -3.131 1.00 86.31 90 ARG A N 1
ATOM 724 C CA . ARG A 1 90 ? -6.719 15.224 -4.546 1.00 86.31 90 ARG A CA 1
ATOM 725 C C . ARG A 1 90 ? -6.196 16.654 -4.760 1.00 86.31 90 ARG A C 1
ATOM 727 O O . ARG A 1 90 ? -5.405 16.823 -5.678 1.00 86.31 90 ARG A O 1
ATOM 734 N N . PRO A 1 91 ? -6.557 17.670 -3.948 1.00 88.19 91 PRO A N 1
ATOM 735 C CA . PRO A 1 91 ? -6.016 19.024 -4.102 1.00 88.19 91 PRO A CA 1
ATOM 736 C C . PRO A 1 91 ? -4.552 19.191 -3.667 1.00 88.19 91 PRO A C 1
ATOM 738 O O . PRO A 1 91 ? -4.014 20.276 -3.831 1.00 88.19 91 PRO A O 1
ATOM 741 N N . ARG A 1 92 ? -3.939 18.174 -3.042 1.00 79.56 92 ARG A N 1
ATOM 742 C CA . ARG A 1 92 ? -2.538 18.195 -2.573 1.00 79.56 92 ARG A CA 1
ATOM 743 C C . ARG A 1 92 ? -1.566 17.592 -3.589 1.00 79.56 92 ARG A C 1
ATOM 745 O O . ARG A 1 92 ? -0.375 17.496 -3.310 1.00 79.56 92 ARG A O 1
ATOM 752 N N . ILE A 1 93 ? -2.102 17.091 -4.697 1.00 68.12 93 ILE A N 1
ATOM 753 C CA . ILE A 1 93 ? -1.346 16.559 -5.820 1.00 68.12 93 ILE A CA 1
ATOM 754 C C . ILE A 1 93 ? -1.236 17.719 -6.809 1.00 68.12 93 ILE A C 1
ATOM 756 O O . ILE A 1 93 ? -2.232 18.062 -7.449 1.00 68.12 93 ILE A O 1
ATOM 760 N N . ASP A 1 94 ? -0.062 18.347 -6.839 1.00 57.75 94 ASP A N 1
ATOM 761 C CA . ASP A 1 94 ? 0.283 19.441 -7.754 1.00 57.75 94 ASP A CA 1
ATOM 762 C C . ASP A 1 94 ? 0.455 18.936 -9.198 1.00 57.75 94 ASP A C 1
ATOM 764 O O . ASP A 1 94 ? 1.096 17.872 -9.388 1.00 57.75 94 ASP A O 1
#

Radius of gyration: 14.37 Å; chains: 1; bounding box: 35×32×40 Å

Secondary structure (DSSP, 8-state):
-HHHHHT--SSS-EEEEEEE-SSSS--TTHHHHHHHHHHHHHSTT--TTS---EEEEE-TTSS-EEEEEEESB-TTT-PBP-S--H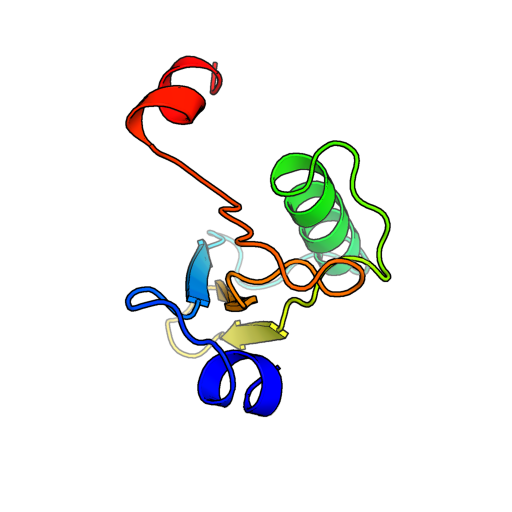HHHGGG--